Protein AF-A0A6I8U8S2-F1 (afdb_monomer_lite)

InterPro domains:
  IPR027831 Domain of unknown function DUF4485 [PF14846] (30-93)

Foldseek 3Di:
DDDDDDDDDDDDDDDDDDDPPPPDDPDDPLVVLVVVLLVLLVVLLVLQPDPVVSVVSVVVSVVLVVPPDDDPVVSVVSSVVSVVSSVVSVCSNVPPDDDDDDDPDDDDDPDPFDKDWDADPVNFKIWIWTDDPPHDIDIDIDGDPDNVCPVVVVPPPDPDD

Radius of gyration: 37.21 Å; chains: 1; bounding box: 81×35×117 Å

Structure (mmCIF, N/CA/C/O backbone):
data_AF-A0A6I8U8S2-F1
#
_entry.id   AF-A0A6I8U8S2-F1
#
loop_
_atom_site.group_PDB
_atom_site.id
_atom_site.type_symbol
_atom_site.label_atom_id
_atom_site.label_alt_id
_atom_site.label_comp_id
_atom_site.label_asym_id
_atom_site.label_entity_id
_atom_site.label_seq_id
_atom_site.pdbx_PDB_ins_code
_atom_site.Cartn_x
_atom_site.Cartn_y
_atom_site.Cartn_z
_atom_site.occupancy
_atom_site.B_iso_or_equiv
_atom_site.auth_seq_id
_atom_site.auth_comp_id
_atom_site.auth_asym_id
_atom_site.auth_atom_id
_atom_site.pdbx_PDB_model_num
ATOM 1 N N . MET A 1 1 ? 61.542 -10.043 -63.255 1.00 39.59 1 MET A N 1
ATOM 2 C CA . MET A 1 1 ? 61.995 -8.732 -63.746 1.00 39.59 1 MET A CA 1
ATOM 3 C C . MET A 1 1 ? 60.784 -7.828 -63.728 1.00 39.59 1 MET A C 1
ATOM 5 O O . MET A 1 1 ? 59.730 -8.263 -64.167 1.00 39.59 1 MET A O 1
ATOM 9 N N . ASP A 1 2 ? 60.995 -6.661 -63.138 1.00 39.19 2 ASP A N 1
ATOM 10 C CA . ASP A 1 2 ? 60.143 -5.480 -63.031 1.00 39.19 2 ASP A CA 1
ATOM 11 C C . ASP A 1 2 ? 58.922 -5.445 -62.104 1.00 39.19 2 ASP A C 1
ATOM 13 O O . ASP A 1 2 ? 57.988 -6.242 -62.153 1.00 39.19 2 ASP A O 1
ATOM 17 N N . ALA A 1 3 ? 59.021 -4.446 -61.230 1.00 43.88 3 ALA A N 1
ATOM 18 C CA . ALA A 1 3 ? 58.046 -3.922 -60.305 1.00 43.88 3 ALA A CA 1
ATOM 19 C C . ALA A 1 3 ? 57.247 -2.785 -60.975 1.00 43.88 3 ALA A C 1
ATOM 21 O O . ALA A 1 3 ? 57.552 -2.375 -62.096 1.00 43.88 3 ALA A O 1
ATOM 22 N N . THR A 1 4 ? 56.338 -2.203 -60.186 1.00 43.91 4 THR A N 1
ATOM 23 C CA . THR A 1 4 ? 56.069 -0.755 -60.007 1.00 43.91 4 THR A CA 1
ATOM 24 C C . THR A 1 4 ? 54.613 -0.319 -60.255 1.00 43.91 4 THR A C 1
ATOM 26 O O . THR A 1 4 ? 54.080 -0.531 -61.336 1.00 43.91 4 THR A O 1
ATOM 29 N N . GLU A 1 5 ? 54.062 0.341 -59.215 1.00 37.06 5 GLU A N 1
ATOM 30 C CA . GLU A 1 5 ? 53.144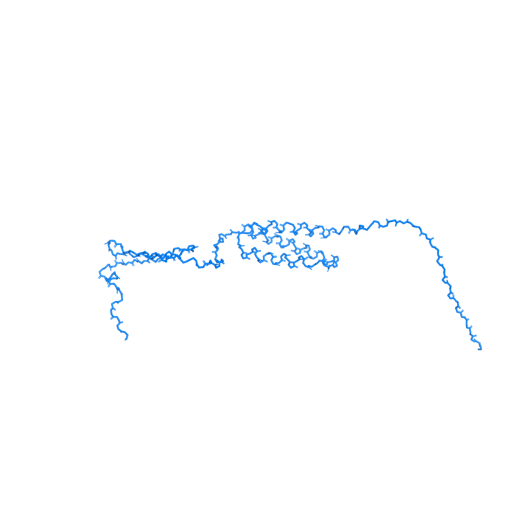 1.510 -59.211 1.00 37.06 5 GLU A CA 1
ATOM 31 C C . GLU A 1 5 ? 51.751 1.407 -59.877 1.00 37.06 5 GLU A C 1
ATOM 33 O O . GLU A 1 5 ? 51.584 0.795 -60.916 1.00 37.06 5 GLU A O 1
ATOM 38 N N . THR A 1 6 ? 50.674 2.072 -59.443 1.00 42.78 6 THR A N 1
ATOM 39 C CA . THR A 1 6 ? 50.301 2.839 -58.242 1.00 42.78 6 THR A CA 1
ATOM 40 C C . THR A 1 6 ? 48.833 3.257 -58.406 1.00 42.78 6 THR A C 1
ATOM 42 O O . THR A 1 6 ? 48.320 3.332 -59.522 1.00 42.78 6 THR A O 1
ATOM 45 N N . ALA A 1 7 ? 48.144 3.490 -57.288 1.00 44.94 7 ALA A N 1
ATOM 46 C CA . ALA A 1 7 ? 46.788 4.039 -57.231 1.00 44.94 7 ALA A CA 1
ATOM 47 C C . ALA A 1 7 ? 46.690 5.463 -57.817 1.00 44.94 7 ALA A C 1
ATOM 49 O O . ALA A 1 7 ? 47.690 6.170 -57.929 1.00 44.94 7 ALA A O 1
ATOM 50 N N . PRO A 1 8 ? 45.462 5.950 -58.057 1.00 51.72 8 PRO A N 1
ATOM 51 C CA . PRO A 1 8 ? 45.108 7.194 -57.375 1.00 51.72 8 PRO A CA 1
ATOM 52 C C . PRO A 1 8 ? 43.681 7.214 -56.804 1.00 51.72 8 PRO A C 1
ATOM 54 O O . PRO A 1 8 ? 42.717 6.771 -57.424 1.00 51.72 8 PRO A O 1
ATOM 57 N N . GLU A 1 9 ? 43.570 7.806 -55.613 1.00 41.97 9 GLU A N 1
ATOM 58 C CA . GLU A 1 9 ? 42.366 8.459 -55.093 1.00 41.97 9 GLU A CA 1
ATOM 59 C C . GLU A 1 9 ? 41.944 9.611 -56.012 1.00 41.97 9 GLU A C 1
ATOM 61 O O . GLU A 1 9 ? 42.784 10.442 -56.351 1.00 41.97 9 GLU A O 1
ATOM 66 N N . GLN A 1 10 ? 40.642 9.754 -56.287 1.00 38.56 10 GLN A N 1
ATOM 67 C CA . GLN A 1 10 ? 40.026 11.076 -56.430 1.00 38.56 10 GLN A CA 1
ATOM 68 C C . GLN A 1 10 ? 38.609 11.102 -55.849 1.00 38.56 10 GLN A C 1
ATOM 70 O O . GLN A 1 10 ? 37.690 10.420 -56.295 1.00 38.56 10 GLN A O 1
ATOM 75 N N . SER A 1 11 ? 38.483 11.951 -54.835 1.00 38.75 11 SER A N 1
ATOM 76 C CA . SER A 1 11 ? 37.262 12.451 -54.225 1.00 38.75 11 SER A CA 1
ATOM 77 C C . SER A 1 11 ? 36.642 13.533 -55.117 1.00 38.75 11 SER A C 1
ATOM 79 O O . SER A 1 11 ? 37.338 14.472 -55.503 1.00 38.75 11 SER A O 1
ATOM 81 N N . SER A 1 12 ? 35.342 13.454 -55.417 1.00 34.88 12 SER A N 1
ATOM 82 C CA . SER A 1 12 ? 34.536 14.658 -55.647 1.00 34.88 12 SER A CA 1
ATOM 83 C C . SER A 1 12 ? 33.041 14.390 -55.497 1.00 34.88 12 SER A C 1
ATOM 85 O O . SER A 1 12 ? 32.454 13.516 -56.131 1.00 34.88 12 SER A O 1
ATOM 87 N N . SER A 1 13 ? 32.459 15.179 -54.608 1.00 43.19 13 SER A N 1
ATOM 88 C CA . SER A 1 13 ? 31.061 15.288 -54.224 1.00 43.19 13 SER A CA 1
ATOM 89 C C . SER A 1 13 ? 30.162 15.753 -55.372 1.00 43.19 13 SER A C 1
ATOM 91 O O . SER A 1 13 ? 30.512 16.714 -56.049 1.00 43.19 13 SER A O 1
ATOM 93 N N . GLN A 1 14 ? 28.944 15.207 -55.486 1.00 36.81 14 GLN A N 1
ATOM 94 C CA . GLN A 1 14 ? 27.769 15.983 -55.918 1.00 36.81 14 GLN A CA 1
ATOM 95 C C . GLN A 1 14 ? 26.437 15.321 -55.509 1.00 36.81 14 GLN A C 1
ATOM 97 O O . GLN A 1 14 ? 25.999 14.315 -56.056 1.00 36.81 14 GLN A O 1
ATOM 102 N N . THR A 1 15 ? 25.837 15.931 -54.483 1.00 39.69 15 THR A N 1
ATOM 103 C CA . THR A 1 15 ? 24.415 16.284 -54.291 1.00 39.69 15 THR A CA 1
ATOM 104 C C . THR A 1 15 ? 23.312 15.527 -55.042 1.00 39.69 15 THR A C 1
ATOM 106 O O . THR A 1 15 ? 23.163 15.638 -56.254 1.00 39.69 15 THR A O 1
ATOM 109 N N . THR A 1 16 ? 22.397 14.951 -54.257 1.00 32.62 16 THR A N 1
ATOM 110 C CA . THR A 1 16 ? 20.978 14.703 -54.587 1.00 32.62 16 THR A CA 1
ATOM 111 C C . THR A 1 16 ? 20.115 14.973 -53.328 1.00 32.62 16 THR A C 1
ATOM 113 O O . THR A 1 16 ? 20.673 15.122 -52.240 1.00 32.62 16 THR A O 1
ATOM 116 N N . PRO A 1 17 ? 18.792 15.195 -53.460 1.00 42.34 17 PRO A N 1
ATOM 117 C CA . PRO A 1 17 ? 18.130 16.382 -52.919 1.00 42.34 17 PRO A CA 1
ATOM 118 C C . PRO A 1 17 ? 17.304 16.155 -51.641 1.00 42.34 17 PRO A C 1
ATOM 120 O O . PRO A 1 17 ? 16.855 15.056 -51.342 1.00 42.34 17 PRO A O 1
ATOM 123 N N . THR A 1 18 ? 17.068 17.270 -50.944 1.00 44.56 18 THR A N 1
ATOM 124 C CA . THR A 1 18 ? 15.850 17.660 -50.213 1.00 44.56 18 THR A CA 1
ATOM 125 C C . THR A 1 18 ? 14.924 16.550 -49.697 1.00 44.56 18 THR A C 1
ATOM 127 O O . THR A 1 18 ? 14.069 16.058 -50.425 1.00 44.56 18 THR A O 1
ATOM 130 N N . ALA A 1 19 ? 14.936 16.333 -48.381 1.00 37.00 19 ALA A N 1
ATOM 131 C CA . ALA A 1 19 ? 13.706 16.153 -47.611 1.00 37.00 19 ALA A CA 1
ATOM 132 C C . ALA A 1 19 ? 13.954 16.608 -46.170 1.00 37.00 19 ALA A C 1
ATOM 134 O O . ALA A 1 19 ? 14.837 16.102 -45.482 1.00 37.00 19 ALA A O 1
ATOM 135 N N . ALA A 1 20 ? 13.190 17.606 -45.733 1.00 44.50 20 ALA A N 1
ATOM 136 C CA . ALA A 1 20 ? 13.163 18.066 -44.358 1.00 44.50 20 ALA A CA 1
ATOM 137 C C . ALA A 1 20 ? 12.742 16.906 -43.444 1.00 44.50 20 ALA A C 1
ATOM 139 O O . ALA A 1 20 ? 11.569 16.537 -43.388 1.00 44.50 20 ALA A O 1
ATOM 140 N N . THR A 1 21 ? 13.702 16.322 -42.730 1.00 35.03 21 THR A N 1
ATOM 141 C CA . THR A 1 21 ? 13.422 15.353 -41.673 1.00 35.03 21 THR A CA 1
ATOM 142 C C . THR A 1 21 ? 12.825 16.112 -40.497 1.00 35.03 21 THR A C 1
ATOM 144 O O . THR A 1 21 ? 13.541 16.650 -39.653 1.00 35.03 21 THR A O 1
ATOM 147 N N . GLY A 1 22 ? 11.493 16.174 -40.448 1.00 42.84 22 GLY A N 1
ATOM 148 C CA . GLY A 1 22 ? 10.785 16.461 -39.210 1.00 42.84 22 GLY A CA 1
ATOM 149 C C . GLY A 1 22 ? 11.317 15.516 -38.137 1.00 42.84 22 GLY A C 1
ATOM 150 O O . GLY A 1 22 ? 11.271 14.297 -38.298 1.00 42.84 22 GLY A O 1
ATOM 151 N N . SER A 1 23 ? 11.884 16.073 -37.068 1.00 43.09 23 SER A N 1
ATOM 152 C CA . SER A 1 23 ? 12.480 15.320 -35.965 1.00 43.09 23 SER A CA 1
ATOM 153 C C . SER A 1 23 ? 11.399 14.684 -35.079 1.00 43.09 23 SER A C 1
ATOM 155 O O . SER A 1 23 ? 11.303 14.965 -33.886 1.00 43.09 23 SER A O 1
ATOM 157 N N . GLY A 1 24 ? 10.548 13.843 -35.657 1.00 46.66 24 GLY A N 1
ATOM 158 C CA . GLY A 1 24 ? 9.681 12.939 -34.919 1.00 46.66 24 GLY A CA 1
ATOM 159 C C . GLY A 1 24 ? 10.382 11.595 -34.828 1.00 46.66 24 GLY A C 1
ATOM 160 O O . GLY A 1 24 ? 10.370 10.837 -35.793 1.00 46.66 24 GLY A O 1
ATOM 161 N N . LYS A 1 25 ? 11.026 11.290 -33.694 1.00 58.28 25 LYS A N 1
ATOM 162 C CA . LYS A 1 25 ? 11.449 9.906 -33.427 1.00 58.28 25 LYS A CA 1
ATOM 163 C C . LYS A 1 25 ? 10.212 9.003 -33.586 1.00 58.28 25 LYS A C 1
ATOM 165 O O . LYS A 1 25 ? 9.158 9.383 -33.071 1.00 58.28 25 LYS A O 1
ATOM 170 N N . PRO A 1 26 ? 10.307 7.854 -34.279 1.00 59.22 26 PRO A N 1
ATOM 171 C CA . PRO A 1 26 ? 9.183 6.934 -34.384 1.00 59.22 26 PRO A CA 1
ATOM 172 C C . PRO A 1 26 ? 8.723 6.562 -32.973 1.00 59.22 26 PRO A C 1
ATOM 174 O O . PRO A 1 26 ? 9.545 6.221 -32.120 1.00 59.22 26 PRO A O 1
ATOM 177 N N . ILE A 1 27 ? 7.422 6.711 -32.720 1.00 62.16 27 ILE A N 1
ATOM 178 C CA . ILE A 1 27 ? 6.804 6.408 -31.429 1.00 62.16 27 ILE A CA 1
ATOM 179 C C . ILE A 1 27 ? 7.047 4.926 -31.141 1.00 62.16 27 ILE A C 1
ATOM 181 O O . ILE A 1 27 ? 6.590 4.056 -31.881 1.00 62.16 27 ILE A O 1
ATOM 185 N N . ASP A 1 28 ? 7.802 4.638 -30.083 1.00 81.31 28 ASP A N 1
ATOM 186 C CA . ASP A 1 28 ? 8.032 3.270 -29.639 1.00 81.31 28 ASP A CA 1
ATOM 187 C C . ASP A 1 28 ? 6.801 2.795 -28.859 1.00 81.31 28 ASP A C 1
ATOM 189 O O . ASP A 1 28 ? 6.527 3.256 -27.749 1.00 81.31 28 ASP A O 1
ATOM 193 N N . ILE A 1 29 ? 6.059 1.857 -29.450 1.00 87.25 29 ILE A N 1
ATOM 194 C CA . ILE A 1 29 ? 4.840 1.259 -28.882 1.00 87.25 29 ILE A CA 1
ATOM 195 C C . ILE A 1 29 ? 5.093 0.730 -27.459 1.00 87.25 29 ILE A C 1
ATOM 197 O O . ILE A 1 29 ? 4.214 0.788 -26.596 1.00 87.25 29 ILE A O 1
ATOM 201 N N . LEU A 1 30 ? 6.300 0.224 -27.175 1.00 85.06 30 LEU A N 1
ATOM 202 C CA . LEU A 1 30 ? 6.644 -0.281 -25.848 1.00 85.06 30 LEU A CA 1
ATOM 203 C C . LEU A 1 30 ? 6.819 0.846 -24.826 1.00 85.06 30 LEU A C 1
ATOM 205 O O . LEU A 1 30 ? 6.564 0.624 -23.640 1.00 85.06 30 LEU A O 1
ATOM 209 N N . ASP A 1 31 ? 7.235 2.037 -25.252 1.00 87.12 31 ASP A N 1
ATOM 210 C CA . ASP A 1 31 ? 7.324 3.208 -24.377 1.00 87.12 31 ASP A CA 1
ATOM 211 C C . ASP A 1 31 ? 5.948 3.820 -24.102 1.00 87.12 31 ASP A C 1
ATOM 213 O O . ASP A 1 31 ? 5.684 4.227 -22.971 1.00 87.12 31 ASP A O 1
ATOM 217 N N . GLU A 1 32 ? 5.036 3.798 -25.074 1.00 89.44 32 GLU A N 1
ATOM 218 C CA . GLU A 1 32 ? 3.649 4.229 -24.866 1.00 89.44 32 GLU A CA 1
ATOM 219 C C . GLU A 1 32 ? 2.907 3.301 -23.891 1.00 89.44 32 GLU A C 1
ATOM 221 O O . GLU A 1 32 ? 2.307 3.755 -22.912 1.00 89.44 32 GLU A O 1
ATOM 226 N N . GLN A 1 33 ? 3.024 1.981 -24.086 1.00 89.94 33 GLN A N 1
ATOM 227 C CA . GLN A 1 33 ? 2.474 0.996 -23.148 1.00 89.94 33 GLN A CA 1
ATOM 228 C C . GLN A 1 33 ? 3.028 1.188 -21.737 1.00 89.94 33 GLN A C 1
ATOM 230 O O . GLN A 1 33 ? 2.292 1.116 -20.753 1.00 89.94 33 GLN A O 1
ATOM 235 N N . TYR A 1 34 ? 4.331 1.441 -21.641 1.00 90.00 34 TYR A N 1
ATOM 236 C CA . TYR A 1 34 ? 4.983 1.707 -20.373 1.00 90.00 34 TYR A CA 1
ATOM 237 C C . TYR A 1 34 ? 4.434 2.965 -19.696 1.00 90.00 34 TYR A C 1
ATOM 239 O O . TYR A 1 34 ? 4.094 2.918 -18.513 1.00 90.00 34 TYR A O 1
ATOM 247 N N . ALA A 1 35 ? 4.293 4.065 -20.441 1.00 90.19 35 ALA A N 1
ATOM 248 C CA . ALA A 1 35 ? 3.726 5.308 -19.930 1.00 90.19 35 ALA A CA 1
ATOM 249 C C . ALA A 1 35 ? 2.308 5.092 -19.377 1.00 90.19 35 ALA A C 1
ATOM 251 O O . ALA A 1 35 ? 2.001 5.539 -18.268 1.00 90.19 35 ALA A O 1
ATOM 252 N N . HIS A 1 36 ? 1.486 4.317 -20.090 1.00 92.62 36 HIS A N 1
ATOM 253 C CA . HIS A 1 36 ? 0.154 3.939 -19.629 1.00 92.62 36 HIS A CA 1
ATOM 254 C C . HIS A 1 36 ? 0.196 3.120 -18.325 1.00 92.62 36 HIS A C 1
ATOM 256 O O . HIS A 1 36 ? -0.532 3.424 -17.377 1.00 92.62 36 HIS A O 1
ATOM 262 N N . TYR A 1 37 ? 1.086 2.124 -18.216 1.00 92.94 37 TYR A N 1
ATOM 263 C CA . TYR A 1 37 ? 1.234 1.342 -16.981 1.00 92.94 37 TYR A CA 1
ATOM 264 C C . TYR A 1 37 ? 1.708 2.185 -15.794 1.00 92.94 37 TYR A C 1
ATOM 266 O O . TYR A 1 37 ? 1.218 2.001 -14.680 1.00 92.94 37 TYR A O 1
ATOM 274 N N . VAL A 1 38 ? 2.625 3.130 -16.017 1.00 92.31 38 VAL A N 1
ATOM 275 C CA . VAL A 1 38 ? 3.089 4.060 -14.977 1.00 92.31 38 VAL A CA 1
ATOM 276 C C . VAL A 1 38 ? 1.940 4.937 -14.488 1.00 92.31 38 VAL A C 1
ATOM 278 O O . VAL A 1 38 ? 1.774 5.115 -13.279 1.00 92.31 38 VAL A O 1
ATOM 281 N N . GLN A 1 39 ? 1.124 5.463 -15.403 1.00 93.56 39 GLN A N 1
ATOM 282 C CA . GLN A 1 39 ? -0.041 6.267 -15.045 1.00 93.56 39 GLN A CA 1
ATOM 283 C C . GLN A 1 39 ? -1.056 5.456 -14.231 1.00 93.56 39 GLN A C 1
ATOM 285 O O . GLN A 1 39 ? -1.540 5.943 -13.206 1.00 93.56 39 GLN A O 1
ATOM 290 N N . LEU A 1 40 ? -1.329 4.212 -14.632 1.00 94.56 40 LEU A N 1
ATOM 291 C CA . LEU A 1 40 ? -2.222 3.323 -13.894 1.00 94.56 40 LEU A CA 1
ATOM 292 C C . LEU A 1 40 ? -1.674 3.014 -12.492 1.00 94.56 40 LEU A C 1
ATOM 294 O O . LEU A 1 40 ? -2.393 3.159 -11.505 1.00 94.56 40 LEU A O 1
ATOM 298 N N . ALA A 1 41 ? -0.383 2.689 -12.382 1.00 93.56 41 ALA A N 1
ATOM 299 C CA . ALA A 1 41 ? 0.268 2.412 -11.103 1.00 93.56 41 ALA A CA 1
ATOM 300 C C . ALA A 1 41 ? 0.189 3.607 -10.135 1.00 93.56 41 ALA A C 1
ATOM 302 O O . ALA A 1 41 ? -0.088 3.421 -8.949 1.00 93.56 41 ALA A O 1
ATOM 303 N N . ARG A 1 42 ? 0.365 4.843 -10.632 1.00 94.00 42 ARG A N 1
ATOM 304 C CA . ARG A 1 42 ? 0.204 6.070 -9.827 1.00 94.00 42 ARG A CA 1
ATOM 305 C C . ARG A 1 42 ? -1.213 6.220 -9.277 1.00 94.00 42 ARG A C 1
ATOM 307 O O . ARG A 1 42 ? -1.373 6.581 -8.117 1.00 94.00 42 ARG A O 1
ATOM 314 N N . GLN A 1 43 ? -2.231 5.920 -10.082 1.00 94.56 43 GLN A N 1
ATOM 315 C CA . GLN A 1 43 ? -3.625 5.972 -9.631 1.00 94.56 43 GLN A CA 1
ATOM 316 C C . GLN A 1 43 ? -3.939 4.872 -8.610 1.00 94.56 43 GLN A C 1
ATOM 318 O O . GLN A 1 43 ? -4.671 5.105 -7.651 1.00 94.56 43 GLN A O 1
ATOM 323 N N . MET A 1 44 ? -3.375 3.677 -8.796 1.00 92.88 44 MET A N 1
ATOM 324 C CA . MET A 1 44 ? -3.553 2.546 -7.884 1.00 92.88 44 MET A CA 1
ATOM 325 C C . MET A 1 44 ? -2.887 2.786 -6.524 1.00 92.88 44 MET A C 1
ATOM 327 O O . MET A 1 44 ? -3.483 2.475 -5.498 1.00 92.88 44 MET A O 1
ATOM 331 N N . LEU A 1 45 ? -1.711 3.421 -6.491 1.00 92.19 45 LEU A N 1
ATOM 332 C CA . LEU A 1 45 ? -1.014 3.789 -5.250 1.00 92.19 45 LEU A CA 1
ATOM 333 C C . LEU A 1 45 ? -1.877 4.622 -4.293 1.00 92.19 45 LEU A C 1
ATOM 335 O O . LEU A 1 45 ? -1.831 4.408 -3.083 1.00 92.19 45 LEU A O 1
ATOM 339 N N . LEU A 1 46 ? -2.694 5.537 -4.826 1.00 91.06 46 LEU A N 1
ATOM 340 C CA . LEU A 1 46 ? -3.599 6.370 -4.024 1.00 91.06 46 LEU A CA 1
ATOM 341 C C . LEU A 1 46 ? -4.697 5.551 -3.331 1.00 91.06 46 LEU A C 1
ATOM 343 O O . LEU A 1 46 ? -5.229 5.976 -2.309 1.00 91.06 46 LEU A O 1
ATOM 347 N N . LYS A 1 47 ? -5.024 4.371 -3.868 1.00 91.19 47 LYS A N 1
ATOM 348 C CA . LYS A 1 47 ? -6.053 3.473 -3.333 1.00 91.19 47 LYS A CA 1
ATOM 349 C C . LYS A 1 47 ? -5.519 2.536 -2.245 1.00 91.19 47 LYS A C 1
ATOM 351 O O . LYS A 1 47 ? -6.316 1.868 -1.592 1.00 91.19 47 LYS A O 1
ATOM 356 N N . ILE A 1 48 ? -4.200 2.459 -2.038 1.00 90.19 48 ILE A N 1
ATOM 357 C CA . ILE A 1 48 ? -3.583 1.616 -1.001 1.00 90.19 48 ILE A CA 1
ATOM 358 C C . ILE A 1 48 ? -3.771 2.263 0.371 1.00 90.19 48 ILE A C 1
ATOM 360 O O . ILE A 1 48 ? -3.260 3.359 0.581 1.00 90.19 48 ILE A O 1
ATOM 364 N N . LYS A 1 49 ? -4.468 1.605 1.308 1.00 86.81 49 LYS A N 1
ATOM 365 C CA . LYS A 1 49 ? -4.714 2.133 2.669 1.00 86.81 49 LYS A CA 1
ATOM 366 C C . LYS A 1 49 ? -3.469 2.152 3.562 1.00 86.81 49 LYS A C 1
ATOM 368 O O . LYS A 1 49 ? -3.260 3.130 4.268 1.00 86.81 49 LYS A O 1
ATOM 373 N N . SER A 1 50 ? -2.654 1.101 3.510 1.00 84.81 50 SER A N 1
ATOM 374 C CA . SER A 1 50 ? -1.428 0.967 4.306 1.00 84.81 50 SER A CA 1
ATOM 375 C C . SER A 1 50 ? -0.365 1.991 3.862 1.00 84.81 50 SER A C 1
ATOM 377 O O . SER A 1 50 ? 0.042 1.963 2.694 1.00 84.81 50 SER A O 1
ATOM 379 N N . PRO A 1 51 ? 0.101 2.902 4.740 1.00 84.75 51 PRO A N 1
ATOM 380 C CA . PRO A 1 51 ? 1.173 3.842 4.432 1.00 84.75 51 PRO A CA 1
ATOM 381 C C . PRO A 1 51 ? 2.491 3.111 4.152 1.00 84.75 51 PRO A C 1
ATOM 383 O O . PRO A 1 51 ? 3.198 3.491 3.219 1.00 84.75 51 PRO A O 1
ATOM 386 N N . THR A 1 52 ? 2.776 2.014 4.864 1.00 85.62 52 THR A N 1
ATOM 387 C CA . THR A 1 52 ? 3.958 1.171 4.634 1.00 85.62 52 THR A CA 1
ATOM 388 C C . THR A 1 52 ? 3.945 0.569 3.229 1.00 85.62 52 THR A C 1
ATOM 390 O O . THR A 1 52 ? 4.902 0.737 2.471 1.00 85.62 52 THR A O 1
ATOM 393 N N . ASP A 1 53 ? 2.839 -0.064 2.826 1.00 87.38 53 ASP A N 1
ATOM 394 C CA . ASP A 1 53 ? 2.732 -0.676 1.494 1.00 87.38 53 ASP A CA 1
ATOM 395 C C . ASP A 1 53 ? 2.766 0.382 0.396 1.00 87.38 53 ASP A C 1
ATOM 397 O O . ASP A 1 53 ? 3.405 0.191 -0.643 1.00 87.38 53 ASP A O 1
ATOM 401 N N . ARG A 1 54 ? 2.132 1.535 0.638 1.00 90.75 54 ARG A N 1
ATOM 402 C CA . ARG A 1 54 ? 2.179 2.682 -0.271 1.00 90.75 54 ARG A CA 1
ATOM 403 C C . ARG A 1 54 ? 3.615 3.180 -0.449 1.00 90.75 54 ARG A C 1
ATOM 405 O O . ARG A 1 54 ? 4.022 3.446 -1.581 1.00 90.75 54 ARG A O 1
ATOM 412 N N . GLN A 1 55 ? 4.399 3.261 0.625 1.00 90.19 55 GLN A N 1
ATOM 413 C CA . GLN A 1 55 ? 5.803 3.669 0.575 1.00 90.19 55 GLN A CA 1
ATOM 414 C C . GLN A 1 55 ? 6.665 2.643 -0.174 1.00 90.19 55 GLN A C 1
ATOM 416 O O . GLN A 1 55 ? 7.447 3.022 -1.051 1.00 90.19 55 GLN A O 1
ATOM 421 N N . ILE A 1 56 ? 6.485 1.348 0.107 1.00 88.38 56 ILE A N 1
ATOM 422 C CA . ILE A 1 56 ? 7.178 0.253 -0.585 1.00 88.38 56 ILE A CA 1
ATOM 423 C C . ILE A 1 56 ? 6.870 0.303 -2.086 1.00 88.38 56 ILE A C 1
ATOM 425 O O . ILE A 1 56 ? 7.784 0.366 -2.912 1.00 88.38 56 ILE A O 1
ATOM 429 N N . CYS A 1 57 ? 5.589 0.345 -2.450 1.00 90.06 57 CYS A N 1
ATOM 430 C CA . CYS A 1 57 ? 5.152 0.381 -3.841 1.00 90.06 57 CYS A CA 1
ATOM 431 C C . CYS A 1 57 ? 5.636 1.651 -4.560 1.00 90.06 57 CYS A C 1
ATOM 433 O O . CYS A 1 57 ? 6.091 1.572 -5.702 1.00 90.06 57 CYS A O 1
ATOM 435 N N . SER A 1 58 ? 5.616 2.809 -3.891 1.00 90.94 58 SER A N 1
ATOM 436 C CA . SER A 1 58 ? 6.130 4.078 -4.429 1.00 90.94 58 SER A CA 1
ATOM 437 C C . SER A 1 58 ? 7.640 4.025 -4.700 1.00 90.94 58 SER A C 1
ATOM 439 O O . SER A 1 58 ? 8.114 4.453 -5.760 1.00 90.94 58 SER A O 1
ATOM 441 N N . LYS A 1 59 ? 8.408 3.417 -3.786 1.00 91.44 59 LYS A N 1
ATOM 442 C CA . LYS A 1 59 ? 9.851 3.195 -3.949 1.00 91.44 59 LYS A CA 1
ATOM 443 C C . LYS A 1 59 ? 10.152 2.313 -5.161 1.00 91.44 59 LYS A C 1
ATOM 445 O O . LYS A 1 59 ? 11.023 2.658 -5.961 1.00 91.44 59 LYS A O 1
ATOM 450 N N . TYR A 1 60 ? 9.436 1.199 -5.325 1.00 88.06 60 TYR A N 1
ATOM 451 C CA . TYR A 1 60 ? 9.616 0.320 -6.486 1.00 88.06 60 TYR A CA 1
ATOM 452 C C . TYR A 1 60 ? 9.182 0.989 -7.793 1.00 88.06 60 TYR A C 1
ATOM 454 O O . TYR A 1 60 ? 9.911 0.893 -8.781 1.00 88.06 60 TYR A O 1
ATOM 462 N N . LEU A 1 61 ? 8.077 1.741 -7.794 1.00 90.06 61 LEU A N 1
ATOM 463 C CA . LEU A 1 61 ? 7.641 2.503 -8.965 1.00 90.06 61 LEU A CA 1
ATOM 464 C C . LEU A 1 61 ? 8.706 3.521 -9.402 1.00 90.06 61 LEU A C 1
ATOM 466 O O . LEU A 1 61 ? 9.029 3.610 -10.587 1.00 90.06 61 LEU A O 1
ATOM 470 N N . SER A 1 62 ? 9.294 4.240 -8.444 1.00 89.44 62 SER A N 1
ATOM 471 C CA . SER A 1 62 ? 10.351 5.222 -8.710 1.00 89.44 62 SER A CA 1
ATOM 472 C C . SER A 1 62 ? 11.598 4.570 -9.308 1.00 89.44 62 SER A C 1
ATOM 474 O O . SER A 1 62 ? 12.141 5.072 -10.290 1.00 89.44 62 SER A O 1
ATOM 476 N N . ARG A 1 63 ? 12.012 3.410 -8.781 1.00 85.94 63 ARG A N 1
ATOM 477 C CA . ARG A 1 63 ? 13.135 2.632 -9.331 1.00 85.94 63 ARG A CA 1
ATOM 478 C C . ARG A 1 63 ? 12.875 2.171 -10.759 1.00 85.94 63 ARG A C 1
ATOM 480 O O . ARG A 1 63 ? 13.763 2.269 -11.597 1.00 85.94 63 ARG A O 1
ATOM 487 N N . CYS A 1 64 ? 11.662 1.716 -11.064 1.00 78.88 64 CYS A N 1
ATOM 488 C CA . CYS A 1 64 ? 11.358 1.264 -12.419 1.00 78.88 64 CYS A CA 1
ATOM 489 C C . CYS A 1 64 ? 11.337 2.425 -13.425 1.00 78.88 64 CYS A C 1
ATOM 491 O O . CYS A 1 64 ? 11.773 2.253 -14.560 1.00 78.88 64 CYS A O 1
ATOM 493 N N . CYS A 1 65 ? 10.930 3.626 -12.995 1.00 82.62 65 CYS A N 1
ATOM 494 C CA . CYS A 1 65 ? 10.997 4.843 -13.814 1.00 82.62 65 CYS A CA 1
ATOM 495 C C . CYS A 1 65 ? 12.423 5.280 -14.173 1.00 82.62 65 CYS A C 1
ATOM 497 O O . CYS A 1 65 ? 12.598 5.993 -15.157 1.00 82.62 65 CYS A O 1
ATOM 499 N N . GLN A 1 66 ? 13.437 4.845 -13.423 1.00 83.38 66 GLN A N 1
ATOM 500 C CA . GLN A 1 66 ? 14.840 5.176 -13.696 1.00 83.38 66 GLN A CA 1
ATOM 501 C C . GLN A 1 66 ? 15.460 4.298 -14.798 1.00 83.38 66 GLN A C 1
ATOM 503 O O . GLN A 1 66 ? 16.529 4.618 -15.309 1.00 83.38 66 GLN A O 1
ATOM 508 N N . LEU A 1 67 ? 14.786 3.223 -15.222 1.00 70.25 67 LEU A N 1
ATOM 509 C CA . LEU A 1 67 ? 15.268 2.280 -16.242 1.00 70.25 67 LEU A CA 1
ATOM 510 C C . LEU A 1 67 ? 14.986 2.770 -17.685 1.00 70.25 67 LEU A C 1
ATOM 512 O O . LEU A 1 67 ? 14.565 1.991 -18.540 1.00 70.25 67 LEU A O 1
ATOM 516 N N . SER A 1 68 ? 15.156 4.071 -17.962 1.00 62.00 68 SER A N 1
ATOM 517 C CA . SER A 1 68 ? 14.670 4.722 -19.196 1.00 62.00 68 SER A CA 1
ATOM 518 C C . SER A 1 68 ? 15.518 4.466 -20.451 1.00 62.00 68 SER A C 1
ATOM 520 O O . SER A 1 68 ? 15.014 4.628 -21.561 1.00 62.00 68 SER A O 1
ATOM 522 N N . ASN A 1 69 ? 16.764 4.006 -20.304 1.00 64.75 69 ASN A N 1
ATOM 523 C CA . ASN A 1 69 ? 17.667 3.728 -21.424 1.00 64.75 69 ASN A CA 1
ATOM 524 C C . ASN A 1 69 ? 17.819 2.219 -21.625 1.00 64.75 69 ASN A C 1
ATOM 526 O O . ASN A 1 69 ? 18.701 1.591 -21.042 1.00 64.75 69 ASN A O 1
ATOM 530 N N . ALA A 1 70 ? 16.940 1.632 -22.436 1.00 68.31 70 ALA A N 1
ATOM 531 C CA . ALA A 1 70 ? 16.889 0.187 -22.622 1.00 68.31 70 ALA A CA 1
ATOM 532 C C . ALA A 1 70 ? 16.774 -0.195 -24.104 1.00 68.31 70 ALA A C 1
ATOM 534 O O . ALA A 1 70 ? 16.070 0.452 -24.881 1.00 68.31 70 ALA A O 1
ATOM 535 N N . THR A 1 71 ? 17.455 -1.278 -24.483 1.00 81.62 71 THR A N 1
ATOM 536 C CA . THR A 1 71 ? 17.278 -1.945 -25.780 1.00 81.62 71 THR A CA 1
ATOM 537 C C . THR A 1 71 ? 15.826 -2.400 -25.957 1.00 81.62 71 THR A C 1
ATOM 539 O O . THR A 1 71 ? 15.097 -2.568 -24.978 1.00 81.62 71 THR A O 1
ATOM 542 N N . HIS A 1 72 ? 15.390 -2.648 -27.195 1.00 81.00 72 HIS A N 1
ATOM 543 C CA . HIS A 1 72 ? 14.018 -3.095 -27.478 1.00 81.00 72 HIS A CA 1
ATOM 544 C C . HIS A 1 72 ? 13.603 -4.318 -26.628 1.00 81.00 72 HIS A C 1
ATOM 546 O O . HIS A 1 72 ? 12.526 -4.341 -26.033 1.00 81.00 72 HIS A O 1
ATOM 552 N N . SER A 1 73 ? 14.495 -5.303 -26.469 1.00 83.12 73 SER A N 1
ATOM 553 C CA . SER A 1 73 ? 14.266 -6.469 -25.602 1.00 83.12 73 SER A CA 1
ATOM 554 C C . SER A 1 73 ? 14.084 -6.086 -24.130 1.00 83.12 73 SER A C 1
ATOM 556 O O . SER A 1 73 ? 13.190 -6.600 -23.463 1.00 83.12 73 SER A O 1
ATOM 558 N N . ALA A 1 74 ? 14.880 -5.143 -23.620 1.00 83.44 74 ALA A N 1
ATOM 559 C CA . ALA A 1 74 ? 14.750 -4.658 -22.250 1.00 83.44 74 ALA A CA 1
ATOM 560 C C . ALA A 1 74 ? 13.438 -3.883 -22.023 1.00 83.44 74 ALA A C 1
ATOM 562 O O . ALA A 1 74 ? 12.829 -4.028 -20.963 1.00 83.44 74 ALA A O 1
ATOM 563 N N . LYS A 1 75 ? 12.940 -3.142 -23.025 1.00 85.81 75 LYS A N 1
ATOM 564 C CA . LYS A 1 75 ? 11.609 -2.507 -22.973 1.00 85.81 75 LYS A CA 1
ATOM 565 C C . LYS A 1 75 ? 10.482 -3.539 -22.889 1.00 85.81 75 LYS A C 1
ATOM 567 O O . LYS A 1 75 ? 9.541 -3.353 -22.120 1.00 85.81 75 LYS A O 1
ATOM 572 N N . SER A 1 76 ? 10.601 -4.654 -23.612 1.00 86.44 76 SER A N 1
ATOM 573 C CA . SER A 1 76 ? 9.648 -5.768 -23.518 1.00 86.44 76 SER A CA 1
ATOM 574 C C . SER A 1 76 ? 9.618 -6.374 -22.108 1.00 86.44 76 SER A C 1
ATOM 576 O O . SER A 1 76 ? 8.550 -6.466 -21.496 1.00 86.44 76 SER A O 1
ATOM 578 N N . TYR A 1 77 ? 10.786 -6.689 -21.534 1.00 87.75 77 TYR A N 1
ATOM 579 C CA . TYR A 1 77 ? 10.879 -7.223 -20.168 1.00 87.75 77 TYR A CA 1
ATOM 580 C C . TYR A 1 77 ? 10.381 -6.235 -19.110 1.00 87.75 77 TYR A C 1
ATOM 582 O O . TYR A 1 77 ? 9.659 -6.628 -18.194 1.00 87.75 77 TYR A O 1
ATOM 590 N N . ARG A 1 78 ? 10.690 -4.941 -19.264 1.00 87.62 78 ARG A N 1
ATOM 591 C CA . ARG A 1 78 ? 10.147 -3.862 -18.425 1.00 87.62 78 ARG A CA 1
ATOM 592 C C . ARG A 1 78 ? 8.620 -3.874 -18.441 1.00 87.62 78 ARG A C 1
ATOM 594 O O . ARG A 1 78 ? 7.999 -3.829 -17.383 1.00 87.62 78 ARG A O 1
ATOM 601 N N . ASN A 1 79 ? 8.014 -3.973 -19.622 1.00 89.75 79 ASN A N 1
ATOM 602 C CA . ASN A 1 79 ? 6.560 -3.983 -19.771 1.00 89.75 79 ASN A CA 1
ATOM 603 C C . ASN A 1 79 ? 5.932 -5.258 -19.191 1.00 89.75 79 ASN A C 1
ATOM 605 O O . ASN A 1 79 ? 4.878 -5.195 -18.557 1.00 89.75 79 ASN A O 1
ATOM 609 N N . GLN A 1 80 ? 6.586 -6.408 -19.360 1.00 90.38 80 GLN A N 1
ATOM 610 C CA . GLN A 1 80 ? 6.152 -7.670 -18.761 1.00 90.38 80 GLN A CA 1
ATOM 611 C C . GLN A 1 80 ? 6.193 -7.611 -17.230 1.00 90.38 80 GLN A C 1
ATOM 613 O O . GLN A 1 80 ? 5.213 -7.973 -16.576 1.00 90.38 80 GLN A O 1
ATOM 618 N N . PHE A 1 81 ? 7.283 -7.089 -16.665 1.00 89.81 81 PHE A N 1
ATOM 619 C CA . PHE A 1 81 ? 7.401 -6.844 -15.232 1.00 89.81 81 PHE A CA 1
ATOM 620 C C . PHE A 1 81 ? 6.321 -5.874 -14.740 1.00 89.81 81 PHE A C 1
ATOM 622 O O . PHE A 1 81 ? 5.659 -6.155 -13.745 1.00 89.81 81 PHE A O 1
ATOM 629 N N . PHE A 1 82 ? 6.077 -4.769 -15.451 1.00 91.00 82 PHE A N 1
ATOM 630 C CA . PHE A 1 82 ? 5.065 -3.792 -15.046 1.00 91.00 82 PHE A CA 1
ATOM 631 C C . PHE A 1 82 ? 3.653 -4.374 -15.013 1.00 91.00 82 PHE A C 1
ATOM 633 O O . PHE A 1 82 ? 2.888 -4.060 -14.107 1.00 91.00 82 PHE A O 1
ATOM 640 N N . ARG A 1 83 ? 3.307 -5.268 -15.946 1.00 92.69 83 ARG A N 1
ATOM 641 C CA . ARG A 1 83 ? 2.030 -5.997 -15.888 1.00 92.69 83 ARG A CA 1
ATOM 642 C C . ARG A 1 83 ? 1.917 -6.848 -14.627 1.00 92.69 83 ARG A C 1
ATOM 644 O O . ARG A 1 83 ? 0.853 -6.881 -14.018 1.00 92.69 83 ARG A O 1
ATOM 651 N N . TYR A 1 84 ? 2.993 -7.530 -14.234 1.00 93.62 84 TYR A N 1
ATOM 652 C CA . TYR A 1 84 ? 3.024 -8.266 -12.971 1.00 93.62 84 TYR A CA 1
ATOM 653 C C . TYR A 1 84 ? 2.894 -7.318 -11.771 1.00 93.62 84 TYR A C 1
ATOM 655 O O . TYR A 1 84 ? 2.058 -7.549 -10.903 1.00 93.62 84 TYR A O 1
ATOM 663 N N . PHE A 1 85 ? 3.639 -6.212 -11.761 1.00 91.94 85 PHE A N 1
ATOM 664 C CA . PHE A 1 85 ? 3.570 -5.201 -10.706 1.00 91.94 85 PHE A CA 1
ATOM 665 C C . PHE A 1 85 ? 2.157 -4.624 -10.539 1.00 91.94 85 PHE A C 1
ATOM 667 O O . PHE A 1 85 ? 1.664 -4.528 -9.421 1.00 91.94 85 PHE A O 1
ATOM 674 N N . LEU A 1 86 ? 1.465 -4.320 -11.640 1.00 93.94 86 LEU A N 1
ATOM 675 C CA . LEU A 1 86 ? 0.072 -3.868 -11.613 1.00 93.94 86 LEU A CA 1
ATOM 676 C C . LEU A 1 86 ? -0.871 -4.918 -11.011 1.00 93.94 86 LEU A C 1
ATOM 678 O O . LEU A 1 86 ? -1.749 -4.557 -10.236 1.00 93.94 86 LEU A O 1
ATOM 682 N N . LYS A 1 87 ? -0.673 -6.211 -11.304 1.00 94.56 87 LYS A N 1
ATOM 683 C CA . LYS A 1 87 ? -1.451 -7.290 -10.668 1.00 94.56 87 LYS A CA 1
ATOM 684 C C . LYS A 1 87 ? -1.202 -7.371 -9.165 1.00 94.56 87 LYS A C 1
ATOM 686 O O . LYS A 1 87 ? -2.143 -7.596 -8.415 1.00 94.56 87 LYS A O 1
ATOM 691 N N . VAL A 1 88 ? 0.045 -7.179 -8.729 1.00 91.25 88 VAL A N 1
ATOM 692 C CA . VAL A 1 88 ? 0.378 -7.123 -7.299 1.00 91.25 88 VAL A CA 1
ATOM 693 C C . VAL A 1 88 ? -0.320 -5.933 -6.647 1.00 91.25 88 VAL A C 1
ATOM 695 O O . VAL A 1 88 ? -0.982 -6.128 -5.638 1.00 91.25 88 VAL A O 1
ATOM 698 N N . LEU A 1 89 ? -0.261 -4.738 -7.249 1.00 92.06 89 LEU A N 1
ATOM 699 C CA . LEU A 1 89 ? -0.978 -3.561 -6.742 1.00 92.06 89 LEU A CA 1
ATOM 700 C C . LEU A 1 89 ? -2.487 -3.807 -6.639 1.00 92.06 89 LEU A C 1
ATOM 702 O O . LEU A 1 89 ? -3.093 -3.434 -5.640 1.00 92.06 89 LEU A O 1
ATOM 706 N N . ASP A 1 90 ? -3.090 -4.438 -7.647 1.00 93.31 90 ASP A N 1
ATOM 707 C CA . ASP A 1 90 ? -4.521 -4.748 -7.653 1.00 93.31 90 ASP A CA 1
ATOM 708 C C . ASP A 1 90 ? -4.882 -5.731 -6.535 1.00 93.31 90 ASP A C 1
ATOM 710 O O . ASP A 1 90 ? -5.783 -5.475 -5.740 1.00 93.31 90 ASP A O 1
ATOM 714 N N . ALA A 1 91 ? -4.101 -6.805 -6.388 1.00 90.06 91 ALA A N 1
ATOM 715 C CA . ALA A 1 91 ? -4.264 -7.766 -5.305 1.00 90.06 91 ALA A CA 1
ATOM 716 C C . ALA A 1 91 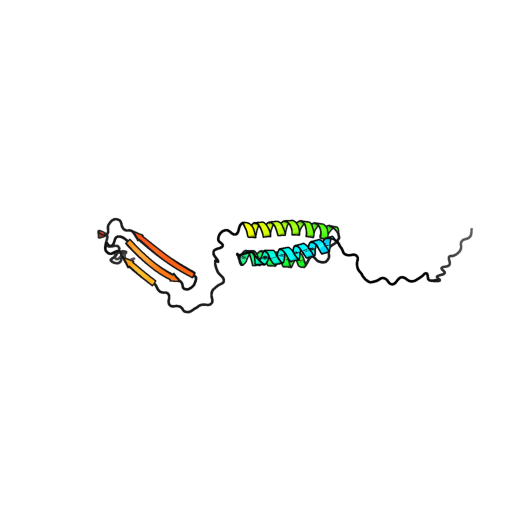? -4.069 -7.119 -3.924 1.00 90.06 91 ALA A C 1
ATOM 718 O O . ALA A 1 91 ? -4.819 -7.430 -3.000 1.00 90.06 91 ALA A O 1
ATOM 719 N N . THR A 1 92 ? -3.110 -6.199 -3.777 1.00 88.44 92 THR A N 1
ATOM 720 C CA . THR A 1 92 ? -2.912 -5.416 -2.550 1.00 88.44 92 THR A CA 1
ATOM 721 C C . THR A 1 92 ? -4.105 -4.509 -2.272 1.00 88.44 92 THR A C 1
ATOM 723 O O . THR A 1 92 ? -4.440 -4.316 -1.112 1.00 88.44 92 THR A O 1
ATOM 726 N N . ILE A 1 93 ? -4.764 -3.960 -3.299 1.00 90.12 93 ILE A N 1
ATOM 727 C CA . ILE A 1 93 ? -5.964 -3.126 -3.140 1.00 90.12 93 ILE A CA 1
ATOM 728 C C . ILE A 1 93 ? -7.195 -3.958 -2.770 1.00 90.12 93 ILE A C 1
ATOM 730 O O . ILE A 1 93 ? -7.977 -3.545 -1.914 1.00 90.12 93 ILE A O 1
ATOM 734 N N . LEU A 1 94 ? -7.360 -5.126 -3.385 1.00 89.19 94 LEU A N 1
ATOM 735 C CA . LEU A 1 94 ? -8.484 -6.024 -3.124 1.00 89.19 94 LEU A CA 1
ATOM 736 C C . LEU A 1 94 ? -8.380 -6.692 -1.747 1.00 89.19 94 LEU A C 1
ATOM 738 O O . LEU A 1 94 ? -9.380 -6.812 -1.045 1.00 89.19 94 LEU A O 1
ATOM 742 N N . ASN A 1 95 ? -7.170 -7.072 -1.330 1.00 85.81 95 ASN A N 1
ATOM 743 C CA . ASN A 1 95 ? -6.921 -7.797 -0.082 1.00 85.81 95 ASN A CA 1
ATOM 744 C C . ASN A 1 95 ? -6.512 -6.882 1.082 1.00 85.81 95 ASN A C 1
ATOM 746 O O . ASN A 1 95 ? -5.778 -7.308 1.973 1.00 85.81 95 ASN A O 1
ATOM 750 N N . GLN A 1 96 ? -6.989 -5.634 1.106 1.00 76.88 96 GLN A N 1
ATOM 751 C CA . GLN A 1 96 ? -6.787 -4.713 2.232 1.00 76.88 96 GLN A CA 1
ATOM 752 C C . GLN A 1 96 ? -7.635 -5.136 3.438 1.00 76.88 96 GLN A C 1
ATOM 754 O O . GLN A 1 96 ? -8.585 -4.447 3.825 1.00 76.88 96 GLN A O 1
ATOM 759 N N . GLN A 1 97 ? -7.331 -6.289 4.026 1.00 65.69 97 GLN A N 1
ATOM 760 C CA . GLN A 1 97 ? -7.866 -6.630 5.336 1.00 65.69 97 GLN A CA 1
ATOM 761 C C . GLN A 1 97 ? -7.352 -5.603 6.347 1.00 65.69 97 GLN A C 1
ATOM 763 O O . GLN A 1 97 ? -6.206 -5.174 6.244 1.00 65.69 97 GLN A O 1
ATOM 768 N N . HIS A 1 98 ? -8.250 -5.165 7.239 1.00 55.31 98 HIS A N 1
ATOM 769 C CA . HIS A 1 98 ? -8.076 -4.132 8.268 1.00 55.31 98 HIS A CA 1
ATOM 770 C C . HIS A 1 98 ? -6.607 -3.815 8.585 1.00 55.31 98 HIS A C 1
ATOM 772 O O . HIS A 1 98 ? -5.989 -4.443 9.441 1.00 55.31 98 HIS A O 1
ATOM 778 N N . TYR A 1 99 ? -6.054 -2.818 7.895 1.00 52.31 99 TYR A N 1
ATOM 779 C CA . TYR A 1 99 ? -4.774 -2.255 8.284 1.00 52.31 99 TYR A CA 1
ATOM 780 C C . TYR A 1 99 ? -5.022 -1.405 9.528 1.00 52.31 99 TYR A C 1
ATOM 782 O O . TYR A 1 99 ? -5.605 -0.323 9.443 1.00 52.31 99 TYR A O 1
ATOM 790 N N . VAL A 1 100 ? -4.633 -1.928 10.687 1.00 50.66 100 VAL A N 1
ATOM 791 C CA . VAL A 1 100 ? -4.478 -1.128 11.900 1.00 50.66 100 VAL A CA 1
ATOM 792 C C . VAL A 1 100 ? -3.196 -0.328 11.687 1.00 50.66 100 VAL A C 1
ATOM 794 O O . VAL A 1 100 ? -2.128 -0.923 11.563 1.00 50.66 100 VAL A O 1
ATOM 797 N N . GLN A 1 101 ? -3.300 0.998 11.553 1.00 49.81 101 GLN A N 1
ATOM 798 C CA . GLN A 1 101 ? -2.131 1.880 11.561 1.00 49.81 101 GLN A CA 1
ATOM 799 C C . GLN A 1 101 ? -1.365 1.645 12.864 1.00 49.81 101 GLN A C 1
ATOM 801 O O . GLN A 1 101 ? -1.805 2.079 13.922 1.00 49.81 101 GLN A O 1
ATOM 806 N N . MET A 1 102 ? -0.250 0.924 12.775 1.00 47.69 102 MET A N 1
ATOM 807 C CA . MET A 1 102 ? 0.770 0.881 13.814 1.00 47.69 102 MET A CA 1
ATOM 808 C C . MET A 1 102 ? 1.834 1.904 13.401 1.00 47.69 102 MET A C 1
ATOM 810 O O . MET A 1 102 ? 2.627 1.632 12.504 1.00 47.69 102 MET A O 1
ATOM 814 N N . ASP A 1 103 ? 1.744 3.082 14.019 1.00 51.00 103 ASP A N 1
ATOM 815 C CA . ASP A 1 103 ? 2.732 4.166 14.119 1.00 51.00 103 ASP A CA 1
ATOM 816 C C . ASP A 1 103 ? 3.239 4.869 12.840 1.00 51.00 103 ASP A C 1
ATOM 818 O O . ASP A 1 103 ? 4.101 4.379 12.115 1.00 51.00 103 ASP A O 1
ATOM 822 N N . ASP A 1 104 ? 2.806 6.124 12.668 1.00 47.69 104 ASP A N 1
ATOM 823 C CA . ASP A 1 104 ? 3.772 7.228 12.582 1.00 47.69 104 ASP A CA 1
ATOM 824 C C . ASP A 1 104 ? 3.861 7.802 14.002 1.00 47.69 104 ASP A C 1
ATOM 826 O O . ASP A 1 104 ? 2.823 8.079 14.605 1.00 47.69 104 ASP A O 1
ATOM 830 N N . GLU A 1 105 ? 5.075 7.920 14.544 1.00 54.12 105 GLU A N 1
ATOM 831 C CA . GLU A 1 105 ? 5.351 8.450 15.884 1.00 54.12 105 GLU A CA 1
ATOM 832 C C . GLU A 1 105 ? 4.582 9.769 16.096 1.00 54.12 105 GLU A C 1
ATOM 834 O O . GLU A 1 105 ? 4.878 10.764 15.426 1.00 54.12 105 GLU A O 1
ATOM 839 N N . PRO A 1 106 ? 3.559 9.821 16.969 1.00 48.62 106 PRO A N 1
ATOM 840 C CA . PRO A 1 106 ? 2.880 11.075 17.203 1.00 48.62 106 PRO A CA 1
ATOM 841 C C . PRO A 1 106 ? 3.799 11.949 18.050 1.00 48.62 106 PRO A C 1
ATOM 843 O O . PRO A 1 106 ? 4.247 11.553 19.128 1.00 48.62 106 PRO A O 1
ATOM 846 N N . GLU A 1 107 ? 4.040 13.162 17.550 1.00 57.25 107 GLU A N 1
ATOM 847 C CA . GLU A 1 107 ? 4.559 14.296 18.316 1.00 57.25 107 GLU A CA 1
ATOM 848 C C . GLU A 1 107 ? 4.040 14.228 19.765 1.00 57.25 107 GLU A C 1
ATOM 850 O O . GLU A 1 107 ? 2.828 14.046 19.958 1.00 57.25 107 GLU A O 1
ATOM 855 N N . PRO A 1 108 ? 4.903 14.352 20.791 1.00 50.38 108 PRO A N 1
ATOM 856 C CA . PRO A 1 108 ? 4.515 14.154 22.180 1.00 50.38 108 PRO A CA 1
ATOM 857 C C . PRO A 1 108 ? 3.545 15.255 22.629 1.00 50.38 108 PRO A C 1
ATOM 859 O O . PRO A 1 108 ? 3.922 16.265 23.226 1.00 50.38 108 PRO A O 1
ATOM 862 N N . MET A 1 109 ? 2.255 15.045 22.378 1.00 51.94 109 MET A N 1
ATOM 863 C CA . MET A 1 109 ? 1.180 15.775 23.028 1.00 51.94 109 MET A CA 1
ATOM 864 C C . MET A 1 109 ? 1.236 15.417 24.511 1.00 51.94 109 MET A C 1
ATOM 866 O O . MET A 1 109 ? 0.957 14.283 24.900 1.00 51.94 109 MET A O 1
ATOM 870 N N . ARG A 1 110 ? 1.608 16.402 25.339 1.00 56.31 110 ARG A N 1
ATOM 871 C CA . ARG A 1 110 ? 1.592 16.345 26.811 1.00 56.31 110 ARG A CA 1
ATOM 872 C C . ARG A 1 110 ? 0.153 16.264 27.344 1.00 56.31 110 ARG A C 1
ATOM 874 O O . ARG A 1 110 ? -0.307 17.162 28.040 1.00 56.31 110 ARG A O 1
ATOM 881 N N . GLY A 1 111 ? -0.585 15.225 26.972 1.00 58.22 111 GLY A N 1
ATOM 882 C CA . GLY A 1 111 ? -1.847 14.877 27.607 1.00 58.22 111 GLY A CA 1
ATOM 883 C C . GLY A 1 111 ? -1.559 14.080 28.872 1.00 58.22 111 GLY A C 1
ATOM 884 O O . GLY A 1 111 ? -0.821 13.097 28.820 1.00 58.22 111 GLY A O 1
ATOM 885 N N . GLU A 1 112 ? -2.115 14.494 30.008 1.00 60.41 112 GLU A N 1
ATOM 886 C CA . GLU A 1 112 ? -2.057 13.699 31.233 1.00 60.41 112 GLU A CA 1
ATOM 887 C C . GLU A 1 112 ? -2.659 12.311 30.978 1.00 60.41 112 GLU A C 1
ATOM 889 O O . GLU A 1 112 ? -3.781 12.170 30.483 1.00 60.41 112 GLU A O 1
ATOM 894 N N . VAL A 1 113 ? -1.892 11.270 31.300 1.00 61.03 113 VAL A N 1
ATOM 895 C CA . VAL A 1 113 ? -2.347 9.883 31.217 1.00 61.03 113 VAL A CA 1
ATOM 896 C C . VAL A 1 113 ? -3.413 9.681 32.290 1.00 61.03 113 VAL A C 1
ATOM 898 O O . VAL A 1 113 ? -3.109 9.654 33.481 1.00 61.03 113 VAL A O 1
ATOM 901 N N . LYS A 1 114 ? -4.675 9.549 31.873 1.00 73.31 114 LYS A N 1
ATOM 902 C CA . LYS A 1 114 ? -5.784 9.276 32.788 1.00 73.31 114 LYS A CA 1
ATOM 903 C C . LYS A 1 114 ? -5.916 7.771 33.002 1.00 73.31 114 LYS A C 1
ATOM 905 O O . LYS A 1 114 ? -6.322 7.036 32.099 1.00 73.31 114 LYS A O 1
ATOM 910 N N . GLU A 1 115 ? -5.596 7.335 34.213 1.00 79.00 115 GLU A N 1
ATOM 911 C CA . GLU A 1 115 ? -5.827 5.971 34.684 1.00 79.00 115 GLU A CA 1
ATOM 912 C C . GLU A 1 115 ? -7.122 5.932 35.500 1.00 79.00 115 GLU A C 1
ATOM 914 O O . GLU A 1 115 ? -7.359 6.772 36.369 1.00 79.00 115 GLU A O 1
ATOM 919 N N . VAL A 1 116 ? -7.997 4.977 35.190 1.00 83.44 116 VAL A N 1
ATOM 920 C CA . VAL A 1 116 ? -9.249 4.746 35.919 1.00 83.44 116 VAL A CA 1
ATOM 921 C C . VAL A 1 116 ? -9.265 3.291 36.348 1.00 83.44 116 VAL A C 1
ATOM 923 O O . VAL A 1 116 ? -9.099 2.415 35.507 1.00 83.44 116 VAL A O 1
ATOM 926 N N . TYR A 1 117 ? -9.485 3.014 37.629 1.00 86.94 117 TYR A N 1
ATOM 927 C CA . TYR A 1 117 ? -9.616 1.649 38.130 1.00 86.94 117 TYR A CA 1
ATOM 928 C C . TYR A 1 117 ? -10.810 1.514 39.068 1.00 86.94 117 TYR A C 1
ATOM 930 O O . TYR A 1 117 ? -11.211 2.473 39.734 1.00 86.94 117 TYR A O 1
ATOM 938 N N . ARG A 1 118 ? -11.409 0.321 39.095 1.00 86.38 118 ARG A N 1
ATOM 939 C CA . ARG A 1 118 ? -12.543 0.016 39.963 1.00 86.38 118 ARG A CA 1
ATOM 940 C C . ARG A 1 118 ? -12.645 -1.482 40.245 1.00 86.38 118 ARG A C 1
ATOM 942 O O . ARG A 1 118 ? -12.527 -2.300 39.337 1.00 86.38 118 ARG A O 1
ATOM 949 N N . TRP A 1 119 ? -12.951 -1.811 41.495 1.00 86.88 119 TRP A N 1
ATOM 950 C CA . TRP A 1 119 ? -13.463 -3.121 41.892 1.00 86.88 119 TRP A CA 1
ATOM 951 C C . TRP A 1 119 ? -14.992 -3.145 41.817 1.00 86.88 119 TRP A C 1
ATOM 953 O O . TRP A 1 119 ? -15.661 -2.158 42.139 1.00 86.88 119 TRP A O 1
ATOM 963 N N . SER A 1 120 ? -15.559 -4.273 41.402 1.00 87.38 120 SER A N 1
ATOM 964 C CA . SER A 1 120 ? -16.994 -4.522 41.497 1.00 87.38 120 SER A CA 1
ATOM 965 C C . SER A 1 120 ? -17.454 -4.481 42.960 1.00 87.38 120 SER A C 1
ATOM 967 O O . SER A 1 120 ? -16.681 -4.729 43.885 1.00 87.38 120 SER A O 1
ATOM 969 N N . ASN A 1 121 ? -18.730 -4.160 43.190 1.00 85.81 121 ASN A N 1
ATOM 970 C CA . ASN A 1 121 ? -19.266 -4.022 44.551 1.00 85.81 121 ASN A CA 1
ATOM 971 C C . ASN A 1 121 ? -19.186 -5.333 45.357 1.00 85.81 121 ASN A C 1
ATOM 973 O O . ASN A 1 121 ? -19.100 -5.303 46.580 1.00 85.81 121 ASN A O 1
ATOM 977 N N . ASP A 1 122 ? -19.215 -6.474 44.667 1.00 86.00 122 ASP A N 1
ATOM 978 C CA . ASP A 1 122 ? -19.069 -7.819 45.231 1.00 86.00 122 ASP A CA 1
ATOM 979 C C . ASP A 1 122 ? -17.604 -8.284 45.335 1.00 86.00 122 ASP A C 1
ATOM 981 O O . ASP A 1 122 ? -17.358 -9.421 45.734 1.00 86.00 122 ASP A O 1
ATOM 985 N N . ARG A 1 123 ? -16.639 -7.418 44.982 1.00 83.38 123 ARG A N 1
ATOM 986 C CA . ARG A 1 123 ? -15.184 -7.661 45.025 1.00 83.38 123 ARG A CA 1
ATOM 987 C C . ARG A 1 123 ? -14.707 -8.849 44.177 1.00 83.38 123 ARG A C 1
ATOM 989 O O . ARG A 1 123 ? -13.597 -9.336 44.361 1.00 83.38 123 ARG A O 1
ATOM 996 N N . LYS A 1 124 ? -15.522 -9.306 43.222 1.00 86.12 124 LYS A N 1
ATOM 997 C CA . LYS A 1 124 ? -15.185 -10.418 42.319 1.00 86.12 124 LYS A CA 1
ATOM 998 C C . LYS A 1 124 ? -14.461 -9.996 41.059 1.00 86.12 124 LYS A C 1
ATOM 1000 O O . LYS A 1 124 ? -13.845 -10.833 40.413 1.00 86.12 124 LYS A O 1
ATOM 1005 N N . SER A 1 125 ? -14.558 -8.739 40.652 1.00 88.06 125 SER A N 1
ATOM 1006 C CA . SER A 1 125 ? -13.997 -8.289 39.384 1.00 88.06 125 SER A CA 1
ATOM 1007 C C . SER A 1 125 ? -13.271 -6.969 39.550 1.00 88.06 125 SER A C 1
ATOM 1009 O O . SER A 1 125 ? -13.783 -6.034 40.163 1.00 88.06 125 SER A O 1
ATOM 1011 N N . TYR A 1 126 ? -12.089 -6.887 38.959 1.00 88.62 126 TYR A N 1
A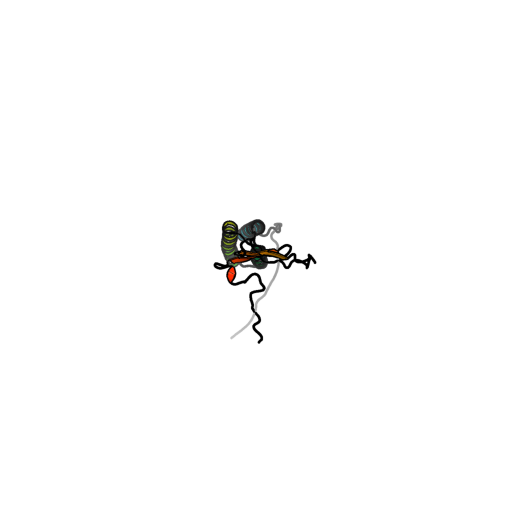TOM 1012 C CA . TYR A 1 126 ? -11.292 -5.676 38.878 1.00 88.62 126 TYR A CA 1
ATOM 1013 C C . TYR A 1 126 ? -11.187 -5.239 37.425 1.00 88.62 126 TYR A C 1
ATOM 1015 O O . TYR A 1 126 ? -10.908 -6.060 36.549 1.00 88.62 126 TYR A O 1
ATOM 1023 N N . VAL A 1 127 ? -11.388 -3.946 37.177 1.00 89.75 127 VAL A N 1
ATOM 1024 C CA . VAL A 1 127 ? -11.177 -3.337 35.864 1.00 89.75 127 VAL A CA 1
ATOM 1025 C C . VAL A 1 127 ? -10.312 -2.099 36.031 1.00 89.75 127 VAL A C 1
ATOM 1027 O O . VAL A 1 127 ? -10.660 -1.196 36.792 1.00 89.75 127 VAL A O 1
ATOM 1030 N N . ALA A 1 128 ? -9.216 -2.033 35.282 1.00 90.19 128 ALA A N 1
ATOM 1031 C CA . ALA A 1 128 ? -8.415 -0.829 35.123 1.00 90.19 128 ALA A CA 1
ATOM 1032 C C . ALA A 1 128 ? -8.297 -0.461 33.650 1.00 90.19 128 ALA A C 1
ATOM 1034 O O . ALA A 1 128 ? -8.059 -1.313 32.800 1.00 90.19 128 ALA A O 1
ATOM 1035 N N . ALA A 1 129 ? -8.454 0.819 33.355 1.00 88.31 129 ALA A N 1
ATOM 1036 C CA . ALA A 1 129 ? -8.308 1.388 32.035 1.00 88.31 129 ALA A CA 1
ATOM 1037 C C . ALA A 1 129 ? -7.227 2.466 32.078 1.00 88.31 129 ALA A C 1
ATOM 1039 O O . ALA A 1 129 ? -7.340 3.447 32.816 1.00 88.31 129 ALA A O 1
ATOM 1040 N N . LYS A 1 130 ? -6.192 2.293 31.261 1.00 87.56 130 LYS A N 1
ATOM 1041 C CA . LYS A 1 130 ? -5.190 3.321 30.995 1.00 87.56 130 LYS A CA 1
ATOM 1042 C C . LYS A 1 130 ? -5.454 3.880 29.609 1.00 87.56 130 LYS A C 1
ATOM 1044 O O . LYS A 1 130 ? -5.295 3.183 28.606 1.00 87.56 130 LYS A O 1
ATOM 1049 N N . ILE A 1 131 ? -5.901 5.130 29.569 1.00 81.62 131 ILE A N 1
ATOM 1050 C CA . ILE A 1 131 ? -6.126 5.836 28.312 1.00 81.62 131 ILE A CA 1
ATOM 1051 C C . ILE A 1 131 ? -4.770 6.344 27.838 1.00 81.62 131 ILE A C 1
ATOM 1053 O O . ILE A 1 131 ? -4.150 7.167 28.510 1.00 81.62 131 ILE A O 1
ATOM 1057 N N . ILE A 1 132 ? -4.317 5.853 26.687 1.00 81.69 132 ILE A N 1
ATOM 1058 C CA . ILE A 1 132 ? -3.148 6.390 26.000 1.00 81.69 132 ILE A CA 1
ATOM 1059 C C . ILE A 1 132 ? -3.680 7.359 24.932 1.00 81.69 132 ILE A C 1
ATOM 1061 O O . ILE A 1 132 ? -4.279 6.901 23.950 1.00 81.69 132 ILE A O 1
AT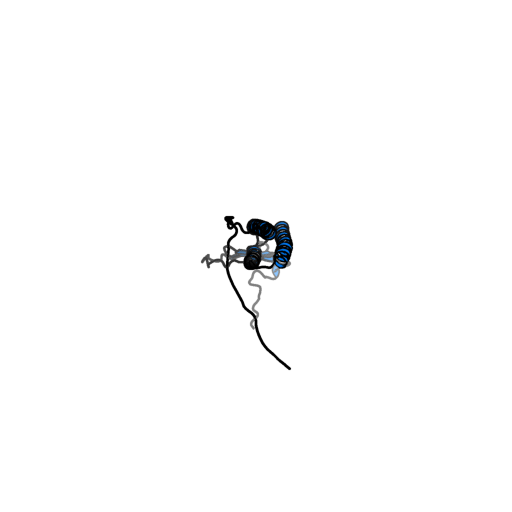OM 1065 N N . PRO A 1 133 ? -3.537 8.687 25.123 1.00 70.94 133 PRO A N 1
ATOM 1066 C CA . PRO A 1 133 ? -4.121 9.681 24.225 1.00 70.94 133 PRO A CA 1
ATOM 1067 C C . PRO A 1 133 ? -3.696 9.452 22.773 1.00 70.94 133 PRO A C 1
ATOM 1069 O O . PRO A 1 133 ? -2.507 9.377 22.503 1.00 70.94 133 PRO A O 1
ATOM 1072 N N . ASN A 1 134 ? -4.659 9.384 21.850 1.00 60.41 134 ASN A N 1
ATOM 1073 C CA . ASN A 1 134 ? -4.465 9.145 20.408 1.00 60.41 134 ASN A CA 1
ATOM 1074 C C . ASN A 1 134 ? -4.038 7.725 19.986 1.00 60.41 134 ASN A C 1
ATOM 1076 O O . ASN A 1 134 ? -3.922 7.495 18.787 1.00 60.41 134 ASN A O 1
ATOM 1080 N N . TYR A 1 135 ? -3.863 6.773 20.911 1.00 66.81 135 TYR A N 1
ATOM 1081 C CA . TYR A 1 135 ? -3.466 5.401 20.562 1.00 66.81 135 TYR A CA 1
ATOM 1082 C C . TYR A 1 135 ? -4.580 4.396 20.833 1.00 66.81 135 TYR A C 1
ATOM 1084 O O . TYR A 1 135 ? -5.166 3.818 19.922 1.00 66.81 135 TYR A O 1
ATOM 1092 N N . ALA A 1 136 ? -4.847 4.154 22.114 1.00 75.69 136 ALA A N 1
ATOM 1093 C CA . ALA A 1 136 ? -5.644 3.028 22.559 1.00 75.69 136 ALA A CA 1
ATOM 1094 C C . ALA A 1 136 ? -6.049 3.198 24.024 1.00 75.69 136 ALA A C 1
ATOM 1096 O O . ALA A 1 136 ? -5.473 3.986 24.778 1.00 75.69 136 ALA A O 1
ATOM 1097 N N . VAL A 1 137 ? -7.023 2.396 24.442 1.00 84.75 137 VAL A N 1
ATOM 1098 C CA . VAL A 1 137 ? -7.314 2.176 25.856 1.00 84.75 137 VAL A CA 1
ATOM 1099 C C . VAL A 1 137 ? -6.797 0.792 26.215 1.00 84.75 137 VAL A C 1
ATOM 1101 O O . VAL A 1 137 ? -7.286 -0.210 25.698 1.00 84.75 137 VAL A O 1
ATOM 1104 N N . LEU 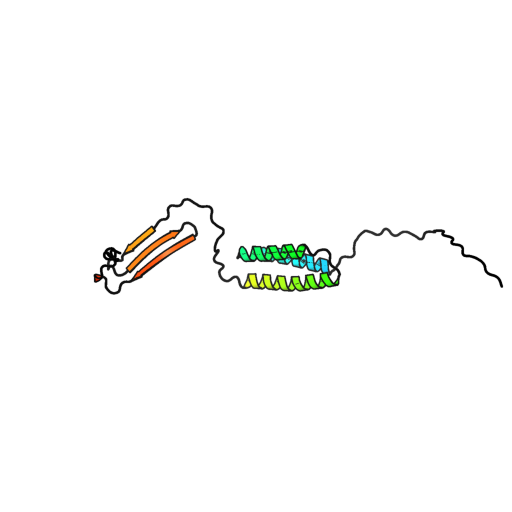A 1 138 ? -5.806 0.740 27.101 1.00 85.12 138 LEU A N 1
ATOM 1105 C CA . LEU A 1 138 ? -5.373 -0.511 27.712 1.00 85.12 138 LEU A CA 1
ATOM 1106 C C . LEU A 1 138 ? -6.370 -0.867 28.806 1.00 85.12 138 LEU A C 1
ATOM 1108 O O . LEU A 1 138 ? -6.507 -0.113 29.768 1.00 85.12 138 LEU A O 1
ATOM 1112 N N . VAL A 1 139 ? -7.052 -1.999 28.657 1.00 88.88 139 VAL A N 1
ATOM 1113 C CA . VAL A 1 139 ? -8.002 -2.503 29.650 1.00 88.88 139 VAL A CA 1
ATOM 1114 C C . VAL A 1 139 ? -7.423 -3.753 30.303 1.00 88.88 139 VAL A C 1
ATOM 1116 O O . VAL A 1 139 ? -7.201 -4.762 29.639 1.00 88.88 139 VAL A O 1
ATOM 1119 N N . TYR A 1 140 ? -7.206 -3.685 31.611 1.00 88.06 140 TYR A N 1
ATOM 1120 C CA . TYR A 1 140 ? -6.831 -4.810 32.457 1.00 88.06 140 TYR A CA 1
ATOM 1121 C C . TYR A 1 140 ? -8.073 -5.289 33.200 1.00 88.06 140 TYR A C 1
ATOM 1123 O O . TYR A 1 140 ? -8.720 -4.500 33.889 1.00 88.06 140 TYR A O 1
ATOM 1131 N N . MET A 1 141 ? -8.405 -6.570 33.057 1.00 89.75 141 MET A N 1
ATOM 1132 C CA . MET A 1 141 ? -9.522 -7.198 33.760 1.00 89.75 141 MET A CA 1
ATOM 1133 C C . MET A 1 141 ? -9.027 -8.421 34.516 1.00 89.75 141 MET A C 1
ATOM 1135 O O . MET A 1 141 ? -8.291 -9.236 33.962 1.00 89.75 141 MET A O 1
ATOM 1139 N N . ALA A 1 142 ? -9.455 -8.553 35.765 1.00 86.88 142 ALA A N 1
ATOM 1140 C CA . ALA A 1 142 ? -9.225 -9.739 36.576 1.00 86.88 142 ALA A CA 1
ATOM 1141 C C . ALA A 1 142 ? -10.532 -10.157 37.249 1.00 86.88 142 ALA A C 1
ATOM 1143 O O . ALA A 1 142 ? -11.360 -9.309 37.591 1.00 86.88 142 ALA A O 1
ATOM 1144 N N . VAL A 1 143 ? -10.708 -11.463 37.432 1.00 88.12 143 VAL A N 1
ATOM 1145 C CA . VAL A 1 143 ? -11.852 -12.048 38.134 1.00 88.12 143 VAL A CA 1
ATOM 1146 C C . VAL A 1 143 ? -11.321 -12.954 39.237 1.00 88.12 143 VAL A C 1
ATOM 1148 O O . VAL A 1 143 ? -10.353 -13.679 39.027 1.00 88.12 143 VAL A O 1
ATOM 1151 N N . CYS A 1 144 ? -11.944 -12.880 40.407 1.00 82.81 144 CYS A N 1
ATOM 1152 C CA . CYS A 1 144 ? -11.649 -13.705 41.563 1.00 82.81 144 CYS A CA 1
ATOM 1153 C C . CYS A 1 144 ? -12.855 -14.599 41.871 1.00 82.81 144 CYS A C 1
ATOM 1155 O O . CYS A 1 144 ? -13.983 -14.108 41.991 1.00 82.81 144 CYS A O 1
ATOM 1157 N N . ASP A 1 145 ? -12.609 -15.901 42.021 1.00 81.75 145 ASP A N 1
ATOM 1158 C CA . ASP A 1 145 ? -13.643 -16.871 42.389 1.00 81.75 145 ASP A CA 1
ATOM 1159 C C . ASP A 1 145 ? -14.067 -16.724 43.860 1.00 81.75 145 ASP A C 1
ATOM 1161 O O . ASP A 1 145 ? -15.257 -16.826 44.176 1.00 81.75 145 ASP A O 1
ATOM 1165 N N . ASP A 1 146 ? -13.113 -16.421 44.748 1.00 83.75 146 ASP A N 1
ATOM 1166 C CA . ASP A 1 146 ? -13.326 -16.271 46.190 1.00 83.75 146 ASP A CA 1
ATOM 1167 C C . ASP A 1 146 ? -12.862 -14.893 46.714 1.00 83.75 146 ASP A C 1
ATOM 1169 O O . ASP A 1 146 ? -11.678 -14.689 47.008 1.00 83.75 146 ASP A O 1
ATOM 1173 N N . PRO A 1 147 ? -13.796 -13.940 46.896 1.00 79.50 147 PRO A N 1
ATOM 1174 C CA . PRO A 1 147 ? -13.501 -12.603 47.410 1.00 79.50 147 PRO A CA 1
ATOM 1175 C C . PRO A 1 147 ? -12.874 -12.570 48.809 1.00 79.50 147 PRO A C 1
ATOM 1177 O O . PRO A 1 147 ? -12.274 -11.559 49.174 1.00 79.50 147 PRO A O 1
ATOM 1180 N N . GLN A 1 148 ? -13.004 -13.635 49.611 1.00 78.00 148 GLN A N 1
ATOM 1181 C CA . GLN A 1 148 ? -12.471 -13.655 50.981 1.00 78.00 148 GLN A CA 1
ATOM 1182 C C . GLN A 1 148 ? -10.940 -13.704 51.024 1.00 78.00 148 GLN A C 1
ATOM 1184 O O . GLN A 1 148 ? -10.346 -13.402 52.056 1.00 78.00 148 GLN A O 1
ATOM 1189 N N . GLN A 1 149 ? -10.295 -14.014 49.898 1.00 74.69 149 GLN A N 1
ATOM 1190 C CA . GLN A 1 149 ? -8.839 -14.048 49.779 1.00 74.69 149 GLN A CA 1
ATOM 1191 C C . GLN A 1 149 ? -8.183 -12.656 49.816 1.00 74.69 149 GLN A C 1
ATOM 1193 O O . GLN A 1 149 ? -6.961 -12.563 49.890 1.00 74.69 149 GLN A O 1
ATOM 1198 N N . 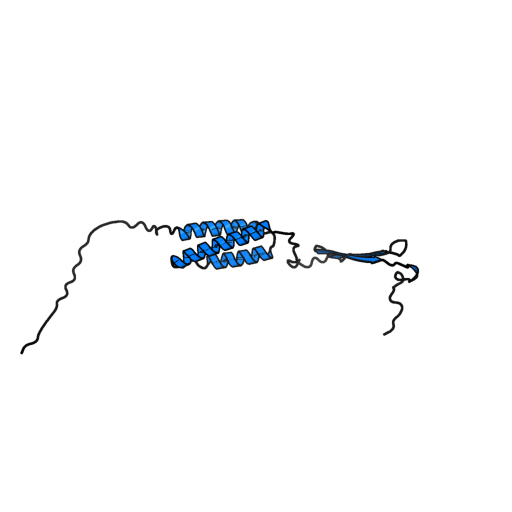GLY A 1 150 ? -8.965 -11.570 49.777 1.00 70.12 150 GLY A N 1
ATOM 1199 C CA . GLY A 1 150 ? -8.461 -10.223 50.062 1.00 70.12 150 GLY A CA 1
ATOM 1200 C C . GLY A 1 150 ? -7.551 -9.628 48.984 1.00 70.12 150 GLY A C 1
ATOM 1201 O O . GLY A 1 150 ? -6.683 -8.816 49.296 1.00 70.12 150 GLY A O 1
ATOM 1202 N N . TRP A 1 151 ? -7.750 -10.001 47.717 1.00 73.81 151 TRP A N 1
ATOM 1203 C CA . TRP A 1 151 ? -7.004 -9.457 46.571 1.00 73.81 151 TRP A CA 1
ATOM 1204 C C . TRP A 1 151 ? -7.170 -7.933 46.425 1.00 73.81 151 TRP A C 1
ATOM 1206 O O . TRP A 1 151 ? -6.272 -7.245 45.938 1.00 73.81 151 TRP A O 1
ATOM 1216 N N . ASP A 1 152 ? -8.300 -7.399 46.890 1.00 74.25 152 ASP A N 1
ATOM 1217 C CA . ASP A 1 152 ? -8.637 -5.975 46.921 1.00 74.25 152 ASP A CA 1
ATOM 1218 C C . ASP A 1 152 ? -7.926 -5.193 48.042 1.00 74.25 152 ASP A C 1
ATOM 1220 O O . ASP A 1 152 ? -7.886 -3.964 47.993 1.00 74.25 152 ASP A O 1
ATOM 1224 N N . ASN A 1 153 ? -7.300 -5.881 49.005 1.00 69.31 153 ASN A N 1
ATOM 1225 C CA . ASN A 1 153 ? -6.590 -5.286 50.145 1.00 69.31 153 ASN A CA 1
ATOM 1226 C C . ASN A 1 153 ? -5.074 -5.130 49.900 1.00 69.31 153 ASN A C 1
ATOM 1228 O O . ASN A 1 153 ? -4.290 -5.120 50.847 1.00 69.31 153 ASN A O 1
ATOM 1232 N N . GLY A 1 154 ? -4.650 -5.019 48.635 1.00 63.19 154 GLY A N 1
ATOM 1233 C CA . GLY A 1 154 ? -3.234 -4.913 48.259 1.00 63.19 154 GLY A CA 1
ATOM 1234 C C . GLY A 1 154 ? -2.539 -6.271 48.159 1.00 63.19 154 GLY A C 1
ATOM 1235 O O . GLY A 1 154 ? -1.445 -6.416 48.687 1.00 63.19 154 GLY A O 1
ATOM 1236 N N . GLY A 1 155 ? -3.188 -7.235 47.486 1.00 51.88 155 GLY A N 1
ATOM 1237 C CA . GLY A 1 155 ? -2.937 -8.690 47.415 1.00 51.88 155 GLY A CA 1
ATOM 1238 C C . GLY A 1 155 ? -1.540 -9.242 47.071 1.00 51.88 155 GLY A C 1
ATOM 1239 O O . GLY A 1 155 ? -1.439 -10.387 46.645 1.00 51.88 155 GLY A O 1
ATOM 1240 N N . PHE A 1 156 ? -0.465 -8.499 47.309 1.00 50.91 156 PHE A N 1
ATOM 1241 C CA . PHE A 1 156 ? 0.842 -9.058 47.639 1.00 50.91 156 PHE A CA 1
ATOM 1242 C C . PHE A 1 156 ? 1.066 -8.821 49.131 1.00 50.91 156 PHE A C 1
ATOM 1244 O O . PHE A 1 156 ? 1.706 -7.849 49.526 1.00 50.91 156 PHE A O 1
ATOM 1251 N N . GLY A 1 157 ? 0.478 -9.674 49.976 1.00 48.19 157 GLY A N 1
ATOM 1252 C CA . GLY A 1 157 ? 0.776 -9.650 51.407 1.00 48.19 157 GLY A CA 1
ATOM 1253 C C . GLY A 1 157 ? 2.291 -9.646 51.611 1.00 48.19 157 GLY A C 1
ATOM 1254 O O . GLY A 1 157 ? 2.974 -10.398 50.931 1.00 48.19 157 GLY A O 1
ATOM 1255 N N . ASN A 1 158 ? 2.778 -8.754 52.477 1.00 48.50 158 ASN A N 1
ATOM 1256 C CA . ASN A 1 158 ? 4.169 -8.531 52.898 1.00 48.50 158 ASN A CA 1
ATOM 1257 C C . ASN A 1 158 ? 5.147 -9.698 52.632 1.00 48.50 158 ASN A C 1
ATOM 1259 O O . ASN A 1 158 ? 5.522 -10.419 53.556 1.00 48.50 158 ASN A O 1
ATOM 1263 N N . TYR A 1 159 ? 5.599 -9.873 51.393 1.00 49.78 159 TYR A N 1
ATOM 1264 C CA . TYR A 1 159 ? 6.786 -10.668 51.111 1.00 49.78 159 TYR A CA 1
ATOM 1265 C C . TYR A 1 159 ? 7.966 -9.706 51.203 1.00 49.78 159 TYR A C 1
ATOM 1267 O O . TYR A 1 159 ? 8.250 -8.956 50.271 1.00 49.78 159 TYR A O 1
ATOM 1275 N N . GLU A 1 160 ? 8.593 -9.678 52.378 1.00 40.81 160 GLU A N 1
ATOM 1276 C CA . GLU A 1 160 ? 9.937 -9.130 52.536 1.00 40.81 160 GLU A CA 1
ATOM 1277 C C . GLU A 1 160 ? 10.903 -10.031 51.747 1.00 40.81 160 GLU A C 1
ATOM 1279 O O . GLU A 1 160 ? 10.893 -11.252 51.922 1.00 40.81 160 GLU A O 1
ATOM 1284 N N . PHE A 1 161 ? 11.670 -9.435 50.830 1.00 44.19 161 PHE A N 1
ATOM 1285 C CA . PHE A 1 161 ? 12.814 -10.080 50.177 1.00 44.19 161 PHE A CA 1
ATOM 1286 C C . PHE A 1 161 ? 14.036 -10.049 51.094 1.00 44.19 161 PHE A C 1
ATOM 1288 O O . PHE A 1 161 ? 14.253 -8.993 51.733 1.00 44.19 161 PHE A O 1
#

Secondary structure (DSSP, 8-state):
----------------------------HHHHHHHHHHHHHHHHHTT---HHHHHHHHHHHHHHHT--S--HHHHHHHHHHHHHHHHHHHHHHHT-------------------EEEEE-TTSSEEEEEEEETTTEEEEEEEE-S-GGG-GGGTSS-----

Organism: Aedes aegypti (NCBI:txid7159)

Sequence (161 aa):
MDATETAPEQSSSQTTPTAATGSGKPIDILDEQYAHYVQLARQMLLKIKSPTDRQICSKYLSRCCQLSNATHSAKSYRNQFFRYFLKVLDATILNQQHYVQMDDEPEPMRGEVKEVYRWSNDRKSYVAAKIIPNYAVLVYMAVCDDPQQGWDNGGFGNYEF

pLDDT: mean 73.28, std 19.22, range [32.62, 94.56]